Protein AF-A0A4R2PM56-F1 (afdb_monomer_lite)

pLDDT: mean 74.6, std 21.57, range [35.97, 97.62]

Foldseek 3Di:
DDDDDDDDDDDDDDDPDDPVPPPPPPPPPQQWDDDDPDIDRCDVLCVCLVDLSSLLVVLVVLLVVQLVVLVPDPDPVSSVVSSVVSLVVVCVVDPSSVVNVVVVVVVVVVVD

Sequence (112 aa):
MRHLVPAVAAPVPALLLVIAALAAPEAAAQHVWRIGDHAYHVTGQDLDQSSDTGRAAMLARVERAASRLCAHEPLAIDRRACATASVAAAARGSATLRRALSERDATALAQR

Structure (mmCIF, N/CA/C/O backbone):
data_AF-A0A4R2PM56-F1
#
_entry.id   AF-A0A4R2PM56-F1
#
loop_
_atom_site.group_PDB
_atom_site.id
_atom_site.type_symbol
_atom_site.label_atom_id
_atom_site.label_alt_id
_atom_site.label_comp_id
_atom_site.label_asym_id
_atom_site.label_entity_id
_atom_site.label_seq_id
_atom_site.pdbx_PDB_ins_code
_atom_site.Cartn_x
_atom_site.Cartn_y
_atom_site.Cartn_z
_atom_site.occupancy
_atom_site.B_iso_or_equiv
_atom_site.auth_seq_id
_atom_site.auth_comp_id
_atom_site.auth_asym_id
_atom_site.auth_atom_id
_atom_site.pdbx_PDB_model_num
ATOM 1 N N . MET A 1 1 ? 40.471 73.377 0.794 1.00 35.97 1 MET A N 1
ATOM 2 C CA . MET A 1 1 ? 41.934 73.194 0.966 1.00 35.97 1 MET A CA 1
ATOM 3 C C . MET A 1 1 ? 42.236 71.696 0.996 1.00 35.97 1 MET A C 1
ATOM 5 O O . MET A 1 1 ? 41.355 70.971 1.421 1.00 35.97 1 MET A O 1
ATOM 9 N N . ARG A 1 2 ? 43.423 71.279 0.515 1.00 43.31 2 ARG A N 1
ATOM 10 C CA . ARG A 1 2 ? 44.272 70.131 0.949 1.00 43.31 2 ARG A CA 1
ATOM 11 C C . ARG A 1 2 ? 43.618 69.010 1.809 1.00 43.31 2 ARG A C 1
ATOM 13 O O . ARG A 1 2 ? 43.054 69.337 2.839 1.00 43.31 2 ARG A O 1
ATOM 20 N N . HIS A 1 3 ? 43.780 67.698 1.569 1.00 38.00 3 HIS A N 1
ATOM 21 C CA . HIS A 1 3 ? 44.641 66.941 0.635 1.00 38.00 3 HIS A CA 1
ATOM 22 C C . HIS A 1 3 ? 44.270 65.424 0.604 1.00 38.00 3 HIS A C 1
ATOM 24 O O . HIS A 1 3 ? 43.828 64.894 1.612 1.00 38.00 3 HIS A O 1
ATOM 30 N N . LEU A 1 4 ? 44.596 64.753 -0.515 1.00 38.62 4 LEU A N 1
ATOM 31 C CA . LEU A 1 4 ? 45.121 63.367 -0.661 1.00 38.62 4 LEU A CA 1
ATOM 32 C C . LEU A 1 4 ? 44.304 62.108 -0.239 1.00 38.62 4 LEU A C 1
ATOM 34 O O . LEU A 1 4 ? 44.215 61.732 0.922 1.00 38.62 4 LEU A O 1
ATOM 38 N N . VAL A 1 5 ? 43.883 61.380 -1.284 1.00 48.31 5 VAL A N 1
ATOM 39 C CA . VAL A 1 5 ? 43.629 59.918 -1.429 1.00 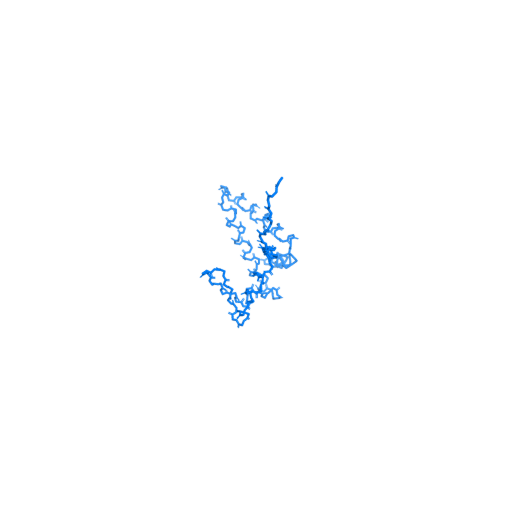48.31 5 VAL A CA 1
ATOM 40 C C . VAL A 1 5 ? 44.992 59.171 -1.371 1.00 48.31 5 VAL A C 1
ATOM 42 O O . VAL A 1 5 ? 45.951 59.783 -1.856 1.00 48.31 5 VAL A O 1
ATOM 45 N N . PRO A 1 6 ? 45.173 57.941 -0.799 1.00 50.41 6 PRO A N 1
ATOM 46 C CA . PRO A 1 6 ? 44.606 56.640 -1.255 1.00 50.41 6 PRO A CA 1
ATOM 47 C C . PRO A 1 6 ? 44.272 55.643 -0.084 1.00 50.41 6 PRO A C 1
ATOM 49 O O . PRO A 1 6 ? 44.107 56.116 1.033 1.00 50.41 6 PRO A O 1
ATOM 52 N N . ALA A 1 7 ? 44.084 54.305 -0.191 1.00 42.09 7 ALA A N 1
ATOM 53 C CA . ALA A 1 7 ? 44.290 53.321 -1.275 1.00 42.09 7 ALA A CA 1
ATOM 54 C C . ALA A 1 7 ? 43.461 52.000 -1.148 1.00 42.09 7 ALA A C 1
ATOM 56 O O . ALA A 1 7 ? 43.338 51.468 -0.056 1.00 42.09 7 ALA A O 1
ATOM 57 N N . VAL A 1 8 ? 43.045 51.440 -2.303 1.00 45.75 8 VAL A N 1
ATOM 58 C CA . VAL A 1 8 ? 43.217 50.032 -2.785 1.00 45.75 8 VAL A CA 1
ATOM 59 C C . VAL A 1 8 ? 42.602 48.806 -2.051 1.00 45.75 8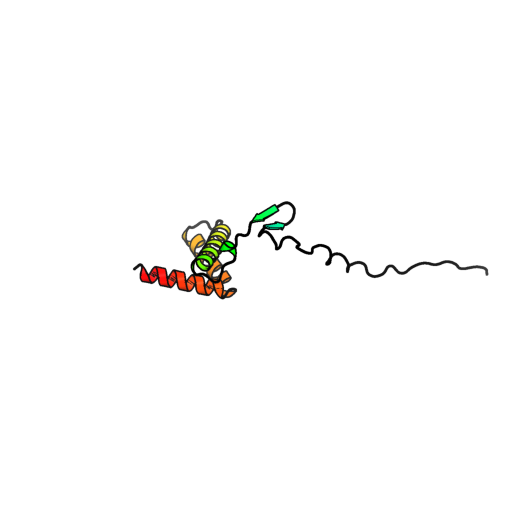 VAL A C 1
ATOM 61 O O . VAL A 1 8 ? 42.771 48.613 -0.857 1.00 45.75 8 VAL A O 1
ATOM 64 N N . ALA A 1 9 ? 42.070 47.889 -2.890 1.00 39.75 9 ALA A N 1
ATOM 65 C CA . ALA A 1 9 ? 41.690 46.474 -2.667 1.00 39.75 9 ALA A CA 1
ATOM 66 C C . ALA A 1 9 ? 40.435 46.189 -1.804 1.00 39.75 9 ALA A C 1
ATOM 68 O O . ALA A 1 9 ? 40.247 46.776 -0.751 1.00 39.75 9 ALA A O 1
ATOM 69 N N . ALA A 1 10 ? 39.545 45.252 -2.158 1.00 49.47 10 ALA A N 1
ATOM 70 C CA . ALA A 1 10 ? 39.334 44.482 -3.399 1.00 49.47 10 ALA A CA 1
ATOM 71 C C . ALA A 1 10 ? 37.877 43.942 -3.409 1.00 49.47 10 ALA A C 1
ATOM 73 O O . ALA A 1 10 ? 37.273 43.839 -2.339 1.00 49.47 10 ALA A O 1
ATOM 74 N N . PRO A 1 11 ? 37.279 43.589 -4.567 1.00 46.00 11 PRO A N 1
ATOM 75 C CA . PRO A 1 11 ? 35.947 42.982 -4.593 1.00 46.00 11 PRO A CA 1
ATOM 76 C C . PRO A 1 11 ? 35.987 41.565 -4.004 1.00 46.00 11 PRO A C 1
ATOM 78 O O . PRO A 1 11 ? 36.857 40.781 -4.374 1.00 46.00 11 PRO A O 1
ATOM 81 N N . VAL A 1 12 ? 35.027 41.213 -3.141 1.00 47.38 12 VAL A N 1
ATOM 82 C CA . VAL A 1 12 ? 34.826 39.829 -2.672 1.00 47.38 12 VAL A CA 1
ATOM 83 C C . VAL A 1 12 ? 33.914 39.106 -3.673 1.00 47.38 12 VAL A C 1
ATOM 85 O O . VAL A 1 12 ? 32.722 39.417 -3.715 1.00 47.38 12 VAL A O 1
ATOM 88 N N . PRO A 1 13 ? 34.419 38.171 -4.502 1.00 44.00 13 PRO A N 1
ATOM 89 C CA . PRO A 1 13 ? 33.618 37.511 -5.524 1.00 44.00 13 PRO A CA 1
ATOM 90 C C . PRO A 1 13 ? 33.084 36.158 -5.031 1.00 44.00 13 PRO A C 1
ATOM 92 O O . PRO A 1 13 ? 33.716 35.482 -4.225 1.00 44.00 13 PRO A O 1
ATOM 95 N N . ALA A 1 14 ? 31.966 35.720 -5.614 1.00 49.38 14 ALA A N 1
ATOM 96 C CA . ALA A 1 14 ? 31.617 34.303 -5.776 1.00 49.38 14 ALA A CA 1
ATOM 97 C C . ALA A 1 14 ? 31.671 33.395 -4.521 1.00 49.38 14 ALA A C 1
ATOM 99 O O . ALA A 1 14 ? 32.045 32.222 -4.602 1.00 49.38 14 ALA A O 1
ATOM 100 N N . LEU A 1 15 ? 31.211 33.889 -3.369 1.00 50.22 15 LEU A N 1
ATOM 101 C CA . LEU A 1 15 ? 30.787 33.009 -2.278 1.00 50.22 15 LEU A CA 1
ATOM 102 C C . LEU A 1 15 ? 29.570 32.177 -2.761 1.00 50.22 15 LEU A C 1
ATOM 104 O O . LEU A 1 15 ? 28.633 32.780 -3.274 1.00 50.22 15 LEU A O 1
ATOM 108 N N . LEU A 1 16 ? 29.579 30.844 -2.550 1.00 50.81 16 LEU A N 1
ATOM 109 C CA . LEU A 1 16 ? 28.479 29.848 -2.741 1.00 50.81 16 LEU A CA 1
ATOM 110 C C . LEU A 1 16 ? 28.504 28.850 -3.933 1.00 50.81 16 LEU A C 1
ATOM 112 O O . LEU A 1 16 ? 27.492 28.190 -4.149 1.00 50.81 16 LEU A O 1
ATOM 116 N N . LEU A 1 17 ? 29.614 28.618 -4.656 1.00 49.62 17 LEU A N 1
ATOM 117 C CA . LEU A 1 17 ? 29.614 27.647 -5.788 1.00 49.62 17 LEU A CA 1
ATOM 118 C C . LEU A 1 17 ? 30.580 26.441 -5.722 1.00 49.62 17 LEU A C 1
ATOM 120 O O . LEU A 1 17 ? 30.630 25.665 -6.670 1.00 49.62 17 LEU A O 1
ATOM 124 N N . VAL A 1 18 ? 31.307 26.222 -4.617 1.00 50.53 18 VAL A N 1
ATOM 125 C CA . VAL A 1 18 ? 32.369 25.180 -4.550 1.00 50.53 18 VAL A CA 1
ATOM 126 C C . VAL A 1 18 ? 31.995 23.931 -3.723 1.00 50.53 18 VAL A C 1
ATOM 128 O O . VAL A 1 18 ? 32.584 22.871 -3.908 1.00 50.53 18 VAL A O 1
ATOM 131 N N . ILE A 1 19 ? 30.980 23.989 -2.851 1.00 51.66 19 ILE A N 1
ATOM 132 C CA . ILE A 1 19 ? 30.676 22.881 -1.910 1.00 51.66 19 ILE A CA 1
ATOM 133 C C . ILE A 1 19 ? 29.959 21.689 -2.592 1.00 51.66 19 ILE A C 1
ATOM 135 O O . ILE A 1 19 ? 29.919 20.590 -2.048 1.00 51.66 19 ILE A O 1
ATOM 139 N N . ALA A 1 20 ? 29.459 21.848 -3.822 1.00 50.38 20 ALA A N 1
ATOM 140 C CA . ALA A 1 20 ? 28.758 20.782 -4.550 1.00 50.38 20 ALA A CA 1
ATOM 141 C C . ALA A 1 20 ? 29.672 19.666 -5.115 1.00 50.38 20 ALA A C 1
ATOM 143 O O . ALA A 1 20 ? 29.160 18.651 -5.578 1.00 50.38 20 ALA A O 1
ATOM 144 N N . ALA A 1 21 ? 31.001 19.839 -5.105 1.00 50.22 21 ALA A N 1
ATOM 145 C CA . ALA A 1 21 ? 31.932 18.984 -5.856 1.00 50.22 21 ALA A CA 1
ATOM 146 C C . ALA A 1 21 ? 32.717 17.944 -5.025 1.00 50.22 21 ALA A C 1
ATOM 148 O O . ALA A 1 21 ? 33.413 17.117 -5.607 1.00 50.22 21 ALA A O 1
ATOM 149 N N . LEU A 1 22 ? 32.627 17.963 -3.688 1.00 48.41 22 LEU A N 1
ATOM 150 C CA . LEU A 1 22 ? 33.443 17.109 -2.796 1.00 48.41 22 LEU A CA 1
ATOM 151 C C . LEU A 1 22 ? 32.686 15.937 -2.147 1.00 48.41 22 LEU A C 1
ATOM 153 O O . LEU A 1 22 ? 33.246 15.225 -1.320 1.00 48.41 22 LEU A O 1
ATOM 157 N N . ALA A 1 23 ? 31.435 15.704 -2.545 1.00 46.34 23 ALA A N 1
ATOM 158 C CA . ALA A 1 23 ? 30.648 14.535 -2.151 1.00 46.34 23 ALA A CA 1
ATOM 159 C C . ALA A 1 23 ? 30.363 13.625 -3.359 1.00 46.34 23 ALA A C 1
ATOM 161 O O . ALA A 1 23 ? 29.225 13.219 -3.592 1.00 46.34 23 ALA A O 1
ATOM 162 N N . ALA A 1 24 ? 31.400 13.313 -4.145 1.00 45.00 24 ALA A N 1
ATOM 163 C CA . ALA A 1 24 ? 31.329 12.217 -5.105 1.00 45.00 24 ALA A CA 1
ATOM 164 C C . ALA A 1 24 ? 31.161 10.898 -4.321 1.00 45.00 24 ALA A C 1
ATOM 166 O O . ALA A 1 24 ? 32.011 10.584 -3.485 1.00 45.00 24 ALA A O 1
ATOM 167 N N . PRO A 1 25 ? 30.081 10.121 -4.526 1.00 46.50 25 PRO A N 1
ATOM 168 C CA . PRO A 1 25 ? 29.862 8.900 -3.767 1.00 46.50 25 PRO A CA 1
ATOM 169 C C . PRO A 1 25 ? 30.716 7.758 -4.335 1.00 46.50 25 PRO A C 1
ATOM 171 O O . PRO A 1 25 ? 30.214 6.868 -5.022 1.00 46.50 25 PRO A O 1
ATOM 174 N N . GLU A 1 26 ? 31.997 7.713 -3.962 1.00 46.81 26 GLU A N 1
ATOM 175 C CA . GLU A 1 26 ? 32.914 6.577 -4.197 1.00 46.81 26 GLU A CA 1
ATOM 176 C C . GLU A 1 26 ? 32.545 5.319 -3.363 1.00 46.81 26 GLU A C 1
ATOM 178 O O . GLU A 1 26 ? 33.378 4.478 -3.040 1.00 46.81 26 GLU A O 1
ATOM 183 N N . ALA A 1 27 ? 31.260 5.165 -3.023 1.00 45.44 27 ALA A N 1
ATOM 184 C CA . ALA A 1 27 ? 30.675 4.055 -2.271 1.00 45.44 27 ALA A CA 1
ATOM 185 C C . ALA A 1 27 ? 29.711 3.191 -3.115 1.00 45.44 27 ALA A C 1
ATOM 187 O O . ALA A 1 27 ? 29.090 2.260 -2.598 1.00 45.44 27 ALA A O 1
ATOM 188 N N . ALA A 1 28 ? 29.616 3.435 -4.429 1.00 47.59 28 ALA A N 1
ATOM 189 C CA . ALA A 1 28 ? 28.824 2.611 -5.352 1.00 47.59 28 ALA A CA 1
ATOM 190 C C . ALA A 1 28 ? 29.319 1.149 -5.475 1.00 47.59 28 ALA A C 1
ATOM 192 O O . ALA A 1 28 ? 28.618 0.310 -6.033 1.00 47.59 28 ALA A O 1
ATOM 193 N N . ALA A 1 29 ? 30.503 0.825 -4.940 1.00 46.84 29 ALA A N 1
ATOM 194 C CA . ALA A 1 29 ? 31.113 -0.500 -5.039 1.00 46.84 29 ALA A CA 1
ATOM 195 C C . ALA A 1 29 ? 30.569 -1.550 -4.046 1.00 46.84 29 ALA A C 1
ATOM 197 O O . ALA A 1 29 ? 30.791 -2.739 -4.264 1.00 46.84 29 ALA A O 1
ATOM 198 N N . GLN A 1 30 ? 29.915 -1.154 -2.941 1.00 51.00 30 GLN A N 1
ATOM 199 C CA . GLN A 1 30 ? 29.598 -2.087 -1.841 1.00 51.00 30 GLN A CA 1
ATOM 200 C C . GLN A 1 30 ? 28.247 -1.855 -1.144 1.00 51.00 30 GLN A C 1
ATOM 202 O O . GLN A 1 30 ? 28.139 -2.086 0.054 1.00 51.00 30 GLN A O 1
ATOM 207 N N . HIS A 1 31 ? 27.190 -1.444 -1.855 1.00 58.38 31 HIS A N 1
ATOM 208 C CA . HIS A 1 31 ? 25.806 -1.473 -1.330 1.00 58.38 31 HIS A CA 1
ATOM 209 C C . HIS A 1 31 ? 25.541 -0.709 -0.006 1.00 58.38 31 HIS A C 1
ATOM 211 O O . HIS A 1 31 ? 24.470 -0.853 0.583 1.00 58.38 31 HIS A O 1
ATOM 217 N N . VAL A 1 32 ? 26.477 0.115 0.475 1.00 56.31 32 VAL A N 1
ATOM 218 C CA . VAL A 1 32 ? 26.393 0.806 1.768 1.00 56.31 32 VAL A CA 1
ATOM 219 C C . VAL A 1 32 ? 26.232 2.298 1.542 1.00 56.31 32 VAL A C 1
ATOM 221 O O . VAL A 1 32 ? 27.125 2.975 1.040 1.00 56.31 32 VAL A O 1
ATOM 224 N N . TRP A 1 33 ? 25.085 2.814 1.964 1.00 56.12 33 TRP A N 1
ATOM 225 C CA . TRP A 1 33 ? 24.774 4.235 1.945 1.00 56.12 33 TRP A CA 1
ATOM 226 C C . TRP A 1 33 ? 25.081 4.805 3.327 1.00 56.12 33 TRP A C 1
ATOM 228 O O . TRP A 1 33 ? 24.512 4.357 4.322 1.00 56.12 33 TRP A O 1
ATOM 238 N N . ARG A 1 34 ? 25.988 5.781 3.414 1.00 50.25 34 ARG A N 1
ATOM 239 C CA . ARG A 1 34 ? 26.279 6.487 4.670 1.00 50.25 34 ARG A CA 1
ATOM 240 C C . ARG A 1 34 ? 25.568 7.833 4.698 1.00 50.25 34 ARG A C 1
ATOM 242 O O . ARG A 1 34 ? 25.682 8.605 3.752 1.00 50.25 34 ARG A O 1
ATOM 249 N N . ILE A 1 35 ? 24.861 8.112 5.789 1.00 67.38 35 ILE A N 1
ATOM 250 C CA . ILE A 1 35 ? 24.216 9.402 6.056 1.00 67.38 35 ILE A CA 1
ATOM 251 C C . ILE A 1 35 ? 24.697 9.848 7.439 1.00 67.38 35 ILE A C 1
ATOM 253 O O . ILE A 1 35 ? 24.262 9.317 8.461 1.00 67.38 35 ILE A O 1
ATOM 257 N N . GLY A 1 36 ? 25.656 10.778 7.458 1.00 71.88 36 GLY A N 1
ATOM 258 C CA . GLY A 1 36 ? 26.415 11.109 8.666 1.00 71.88 36 GLY A CA 1
ATOM 259 C C . GLY A 1 36 ? 27.162 9.887 9.216 1.00 71.88 36 GLY A C 1
ATOM 260 O O . GLY A 1 36 ? 27.805 9.141 8.470 1.00 71.88 36 GLY A O 1
ATOM 261 N N . ASP A 1 37 ? 27.029 9.655 10.521 1.00 69.19 37 ASP A N 1
ATOM 262 C CA . ASP A 1 37 ? 27.637 8.513 11.214 1.00 69.19 37 ASP A CA 1
ATOM 263 C C . ASP A 1 37 ? 26.867 7.192 11.034 1.00 69.19 37 ASP A C 1
ATOM 265 O O . ASP A 1 37 ? 27.350 6.132 11.431 1.00 69.19 37 ASP A O 1
ATOM 269 N N . HIS A 1 38 ? 25.692 7.215 10.396 1.00 45.25 38 HIS A N 1
ATOM 270 C CA . HIS A 1 38 ? 24.884 6.018 10.165 1.00 45.25 38 HIS A CA 1
ATOM 271 C C . HIS A 1 38 ? 25.221 5.355 8.825 1.00 45.25 38 HIS A C 1
ATOM 273 O O . HIS A 1 38 ? 25.180 5.992 7.771 1.00 45.25 38 HIS A O 1
ATOM 279 N N . ALA A 1 39 ? 25.508 4.051 8.860 1.00 55.34 39 ALA A N 1
ATOM 280 C CA . ALA A 1 39 ? 25.699 3.212 7.680 1.00 55.34 39 ALA A CA 1
ATOM 281 C C . ALA A 1 39 ? 24.469 2.322 7.442 1.00 55.34 39 ALA A C 1
ATOM 283 O O . ALA A 1 39 ? 24.047 1.576 8.325 1.00 55.34 39 ALA A O 1
ATOM 284 N N . TYR A 1 40 ? 23.917 2.382 6.232 1.00 54.34 40 TYR A N 1
ATOM 285 C CA . TYR A 1 40 ? 22.765 1.602 5.790 1.00 54.34 40 TYR A CA 1
ATOM 286 C C . TYR A 1 40 ? 23.205 0.596 4.726 1.00 54.34 40 TYR A C 1
ATOM 288 O O . TYR A 1 40 ? 23.589 0.985 3.623 1.00 54.34 40 TYR A O 1
ATOM 296 N N . HIS A 1 41 ? 23.126 -0.698 5.035 1.00 56.78 41 HIS A N 1
ATOM 297 C CA . HIS A 1 41 ? 23.327 -1.761 4.049 1.00 56.78 41 HIS A CA 1
ATOM 298 C C . HIS A 1 41 ? 22.050 -1.938 3.218 1.00 56.78 41 HIS A C 1
ATOM 300 O O . HIS A 1 41 ? 21.033 -2.406 3.727 1.00 56.78 41 HIS A O 1
ATOM 306 N N . VAL A 1 42 ? 22.107 -1.573 1.938 1.00 58.19 42 VAL A N 1
ATOM 307 C CA . VAL A 1 42 ? 21.010 -1.702 0.973 1.00 58.19 42 VAL A CA 1
ATOM 308 C C . VAL A 1 42 ? 21.291 -2.908 0.079 1.00 58.19 42 VAL A C 1
ATOM 310 O O . VAL A 1 42 ? 21.970 -2.800 -0.944 1.00 58.19 42 VAL A O 1
ATOM 313 N N . THR A 1 43 ? 20.800 -4.083 0.480 1.00 56.56 43 THR A N 1
ATOM 314 C CA . THR A 1 43 ? 21.008 -5.316 -0.299 1.00 56.56 43 THR A CA 1
ATOM 315 C C . THR A 1 43 ? 20.366 -5.211 -1.688 1.00 56.56 43 THR A C 1
ATOM 317 O O . THR A 1 43 ? 19.392 -4.486 -1.871 1.00 56.56 43 THR A O 1
ATOM 320 N N . GLY A 1 44 ? 20.852 -5.960 -2.684 1.00 51.03 44 GLY A N 1
ATOM 321 C CA . GLY A 1 44 ? 20.222 -5.977 -4.016 1.00 51.03 44 GLY A CA 1
ATOM 322 C C . GLY A 1 44 ? 18.739 -6.386 -3.991 1.00 51.03 44 GLY A C 1
ATOM 323 O O . GLY A 1 44 ? 17.947 -5.876 -4.779 1.00 51.03 44 GLY A O 1
ATOM 324 N N . GLN A 1 45 ? 18.334 -7.221 -3.025 1.00 50.81 45 GLN A N 1
ATOM 325 C CA . GLN A 1 45 ? 16.934 -7.611 -2.806 1.00 50.81 45 GLN A CA 1
ATOM 326 C C . GLN A 1 45 ? 16.049 -6.454 -2.306 1.00 50.81 45 GLN A C 1
ATOM 328 O O . GLN A 1 45 ? 14.832 -6.501 -2.469 1.00 50.81 45 GLN A O 1
ATOM 333 N N . ASP A 1 46 ? 16.636 -5.397 -1.736 1.00 53.19 46 ASP A N 1
ATOM 334 C CA . ASP A 1 46 ? 15.924 -4.174 -1.347 1.00 53.19 46 ASP A CA 1
ATOM 335 C C . ASP A 1 46 ? 15.602 -3.277 -2.555 1.00 53.19 46 ASP A C 1
ATOM 337 O O . ASP A 1 46 ? 14.758 -2.385 -2.447 1.00 53.19 46 ASP A O 1
ATOM 341 N N . LEU A 1 47 ? 16.289 -3.493 -3.684 1.00 58.53 47 LEU A N 1
ATOM 342 C CA . LEU A 1 47 ? 16.247 -2.646 -4.879 1.00 58.53 47 LEU A CA 1
ATOM 343 C C . LEU A 1 47 ? 15.644 -3.335 -6.109 1.00 58.53 47 LEU A C 1
ATOM 345 O O . LEU A 1 47 ? 15.212 -2.633 -7.024 1.00 58.53 47 LEU A O 1
ATOM 349 N N . ASP A 1 48 ? 15.574 -4.669 -6.138 1.00 68.88 48 ASP A N 1
ATOM 350 C CA . ASP A 1 48 ? 14.963 -5.428 -7.233 1.00 68.88 48 ASP A CA 1
ATOM 351 C C . ASP A 1 48 ? 13.431 -5.274 -7.274 1.00 68.88 48 ASP A C 1
ATOM 353 O O . ASP A 1 48 ? 12.657 -6.155 -6.921 1.00 68.88 48 ASP A O 1
ATOM 357 N N . GLN A 1 49 ? 12.972 -4.135 -7.774 1.00 74.19 49 GLN A N 1
ATOM 358 C CA . GLN A 1 49 ? 11.564 -3.885 -8.079 1.00 74.19 49 GLN A CA 1
ATOM 359 C C . GLN A 1 49 ? 11.088 -4.620 -9.352 1.00 74.19 49 GLN A C 1
ATOM 361 O O . GLN A 1 49 ? 9.917 -4.500 -9.727 1.00 74.19 49 GLN A O 1
ATOM 366 N N . SER A 1 50 ? 11.974 -5.355 -10.038 1.00 77.88 50 SER A N 1
ATOM 367 C CA . SER A 1 50 ? 11.665 -6.057 -11.288 1.00 77.88 50 SER A CA 1
ATOM 368 C C . SER A 1 50 ? 11.084 -7.454 -11.049 1.00 77.88 50 SER A C 1
ATOM 370 O O . SER A 1 50 ? 10.191 -7.865 -11.793 1.00 77.88 50 SER A O 1
ATOM 372 N N . SER A 1 51 ? 11.481 -8.135 -9.968 1.00 86.00 51 SER A N 1
ATOM 373 C CA . SER A 1 51 ? 10.860 -9.391 -9.536 1.00 86.00 51 SER A CA 1
ATOM 374 C C . SER A 1 51 ? 9.592 -9.188 -8.704 1.00 86.00 51 SER A C 1
ATOM 376 O O . SER A 1 51 ? 9.398 -8.179 -8.019 1.00 86.00 51 SER A O 1
ATOM 378 N N . ASP A 1 52 ? 8.720 -10.193 -8.742 1.00 85.25 52 ASP A N 1
ATOM 379 C CA . ASP A 1 52 ? 7.483 -10.251 -7.956 1.00 85.25 52 ASP A CA 1
ATOM 380 C C . ASP A 1 52 ? 7.796 -10.210 -6.449 1.00 85.25 52 ASP A C 1
ATOM 382 O O . ASP A 1 52 ? 7.175 -9.464 -5.691 1.00 85.25 52 ASP A O 1
ATOM 386 N N . THR A 1 53 ? 8.835 -10.940 -6.026 1.00 85.00 53 THR A N 1
ATOM 387 C CA . THR A 1 53 ? 9.317 -10.990 -4.638 1.00 85.00 53 THR A CA 1
ATOM 388 C C . THR A 1 53 ? 9.759 -9.619 -4.130 1.00 85.00 53 THR A C 1
ATOM 390 O O . THR A 1 53 ? 9.379 -9.222 -3.027 1.00 85.00 53 THR A O 1
ATOM 393 N N . GLY A 1 54 ? 10.534 -8.864 -4.915 1.00 85.06 54 GLY A N 1
ATOM 394 C CA . GLY A 1 54 ? 10.991 -7.540 -4.499 1.00 85.06 54 GLY A CA 1
ATOM 395 C C . GLY A 1 54 ? 9.884 -6.481 -4.534 1.00 85.06 54 GLY A C 1
ATOM 396 O O . GLY A 1 54 ? 9.825 -5.631 -3.641 1.00 85.06 54 GLY A O 1
ATOM 397 N N . ARG A 1 55 ? 8.911 -6.584 -5.455 1.00 89.62 55 ARG A N 1
ATOM 398 C CA . ARG A 1 55 ? 7.674 -5.777 -5.402 1.00 89.62 55 ARG A CA 1
ATOM 399 C C . ARG A 1 55 ? 6.842 -6.064 -4.152 1.00 89.62 55 ARG A C 1
ATOM 401 O O . ARG A 1 55 ? 6.413 -5.121 -3.484 1.00 89.62 55 ARG A O 1
ATOM 408 N N . ALA A 1 56 ? 6.667 -7.334 -3.788 1.00 90.00 56 ALA A N 1
ATOM 409 C CA . ALA A 1 56 ? 5.990 -7.723 -2.552 1.00 90.00 56 ALA A CA 1
ATOM 410 C C . ALA A 1 56 ? 6.740 -7.210 -1.306 1.00 90.00 56 ALA A C 1
ATOM 412 O O . ALA A 1 56 ? 6.128 -6.643 -0.398 1.00 90.00 56 ALA A O 1
ATOM 413 N N . ALA A 1 57 ? 8.074 -7.314 -1.283 1.00 87.81 57 ALA A N 1
ATOM 414 C CA . ALA A 1 57 ? 8.905 -6.782 -0.204 1.00 87.81 57 ALA A CA 1
ATOM 415 C C . ALA A 1 57 ? 8.823 -5.247 -0.092 1.00 87.81 57 ALA A C 1
ATOM 417 O O . ALA A 1 57 ? 8.779 -4.714 1.022 1.00 87.81 57 ALA A O 1
ATOM 418 N N . MET A 1 58 ? 8.763 -4.530 -1.220 1.00 88.62 58 MET A N 1
ATOM 419 C CA . MET A 1 58 ? 8.555 -3.080 -1.269 1.00 88.62 58 MET A CA 1
ATOM 420 C C . MET A 1 58 ? 7.184 -2.697 -0.697 1.00 88.62 58 MET A C 1
ATOM 422 O O . MET A 1 58 ? 7.108 -1.830 0.177 1.00 88.62 58 MET A O 1
ATOM 426 N N . LEU A 1 59 ? 6.111 -3.377 -1.118 1.00 93.25 59 LEU A N 1
ATOM 427 C CA . LEU A 1 59 ? 4.764 -3.158 -0.586 1.00 93.25 59 LEU A CA 1
ATOM 428 C C . LEU A 1 59 ? 4.719 -3.393 0.934 1.00 93.25 59 LEU A C 1
ATOM 430 O O . LEU A 1 59 ? 4.281 -2.513 1.675 1.00 93.25 59 LEU A O 1
ATOM 434 N N . ALA A 1 60 ? 5.296 -4.494 1.419 1.00 92.38 60 ALA A N 1
ATOM 435 C CA . ALA A 1 60 ? 5.380 -4.803 2.848 1.00 92.38 60 ALA A CA 1
ATOM 436 C C . ALA A 1 60 ? 6.233 -3.796 3.658 1.00 92.38 60 ALA A C 1
ATOM 438 O O . ALA A 1 60 ? 6.097 -3.695 4.882 1.00 92.38 60 ALA A O 1
ATOM 439 N N . ARG A 1 61 ? 7.145 -3.037 3.028 1.00 90.31 61 ARG A N 1
ATOM 440 C CA . ARG A 1 61 ? 7.835 -1.899 3.675 1.00 90.31 61 ARG A CA 1
ATOM 441 C C . ARG A 1 61 ? 6.905 -0.691 3.802 1.00 90.31 61 ARG A C 1
ATOM 443 O O . ARG A 1 61 ? 6.867 -0.087 4.873 1.00 90.31 61 ARG A O 1
ATOM 450 N N . VAL A 1 62 ? 6.133 -0.379 2.758 1.00 93.44 62 VAL A N 1
ATOM 451 C CA . VAL A 1 62 ? 5.152 0.723 2.759 1.00 93.44 62 VAL A CA 1
ATOM 452 C C . VAL A 1 62 ? 4.022 0.458 3.756 1.00 93.44 62 VAL A C 1
ATOM 454 O O . VAL A 1 62 ? 3.704 1.336 4.551 1.00 93.44 62 VAL A O 1
ATOM 457 N N . GLU A 1 63 ? 3.483 -0.761 3.807 1.00 94.94 63 GLU A N 1
ATOM 458 C CA . GLU A 1 63 ? 2.461 -1.164 4.785 1.00 94.94 63 GLU A CA 1
ATOM 459 C C . GLU A 1 63 ? 2.962 -1.028 6.234 1.00 94.94 63 G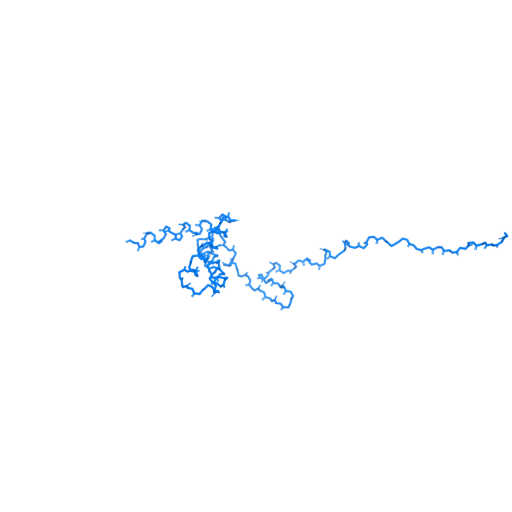LU A C 1
ATOM 461 O O . GLU A 1 63 ? 2.261 -0.477 7.083 1.00 94.94 63 GLU A O 1
ATOM 466 N N . ARG A 1 64 ? 4.209 -1.440 6.517 1.00 94.94 64 ARG A N 1
ATOM 467 C CA . ARG A 1 64 ? 4.848 -1.252 7.837 1.00 94.94 64 ARG A CA 1
ATOM 468 C C . ARG A 1 64 ? 5.155 0.209 8.169 1.00 94.94 64 ARG A C 1
ATOM 470 O O . ARG A 1 64 ? 5.232 0.558 9.344 1.00 94.94 64 ARG A O 1
ATOM 477 N N . ALA A 1 65 ? 5.368 1.067 7.173 1.00 93.19 65 ALA A N 1
ATOM 478 C CA . ALA A 1 65 ? 5.502 2.505 7.395 1.00 93.19 65 ALA A CA 1
ATOM 479 C C . ALA A 1 65 ? 4.137 3.143 7.700 1.00 93.19 65 ALA A C 1
ATOM 481 O O . ALA A 1 65 ? 4.024 3.892 8.668 1.00 93.19 65 ALA A O 1
ATOM 482 N N . ALA A 1 66 ? 3.099 2.778 6.943 1.00 93.25 66 ALA A N 1
ATOM 483 C CA . ALA A 1 66 ? 1.728 3.237 7.142 1.00 93.25 66 ALA A CA 1
ATOM 484 C C . ALA A 1 66 ? 1.158 2.818 8.508 1.00 93.25 66 ALA A C 1
ATOM 486 O O . ALA A 1 66 ? 0.553 3.638 9.192 1.00 93.25 66 ALA A O 1
ATOM 487 N N . SER A 1 67 ? 1.397 1.581 8.960 1.00 94.06 67 SER A N 1
ATOM 488 C CA . SER A 1 67 ? 0.928 1.133 10.280 1.00 94.06 67 SER A CA 1
ATOM 489 C C . SER A 1 67 ? 1.600 1.875 11.440 1.00 94.06 67 SER A C 1
ATOM 491 O O . SER A 1 67 ? 0.935 2.167 12.430 1.00 94.06 67 SER A O 1
ATOM 493 N N . ARG A 1 68 ? 2.886 2.240 11.309 1.00 95.25 68 ARG A N 1
ATOM 494 C CA . ARG A 1 68 ? 3.585 3.102 12.280 1.00 95.25 68 ARG A CA 1
ATOM 495 C C . ARG A 1 68 ? 3.076 4.540 12.250 1.00 95.25 68 ARG A C 1
ATOM 497 O O . ARG A 1 68 ? 2.864 5.111 13.312 1.00 95.25 68 ARG A O 1
ATOM 504 N N . LEU A 1 69 ? 2.856 5.108 11.061 1.00 94.12 69 LEU A N 1
ATOM 505 C CA . LEU A 1 69 ? 2.297 6.456 10.903 1.00 94.12 69 LEU A CA 1
ATOM 506 C C . LEU A 1 69 ? 0.936 6.563 11.606 1.00 94.12 69 LEU A C 1
ATOM 508 O O . LEU A 1 69 ? 0.716 7.472 12.398 1.00 94.12 69 LEU A O 1
ATOM 512 N N . CYS A 1 70 ? 0.063 5.585 11.371 1.00 96.50 70 CYS A N 1
ATOM 513 C CA . CYS A 1 70 ? -1.293 5.524 11.912 1.00 96.50 70 CYS A CA 1
ATOM 514 C C . CYS A 1 70 ? -1.384 4.948 13.336 1.00 96.50 70 CYS A C 1
ATOM 516 O O . CYS A 1 70 ? -2.487 4.736 13.827 1.00 96.50 70 CYS A O 1
ATOM 518 N N . ALA A 1 71 ? -0.266 4.673 14.020 1.00 96.62 71 ALA A N 1
ATOM 519 C CA . ALA A 1 71 ? -0.279 4.031 15.340 1.00 96.62 71 ALA A CA 1
ATOM 520 C C . ALA A 1 71 ? -0.953 4.873 16.443 1.00 96.62 71 ALA A C 1
ATOM 522 O O . ALA A 1 71 ? -1.312 4.331 17.486 1.00 96.62 71 ALA A O 1
ATOM 523 N N . HIS A 1 72 ? -1.125 6.176 16.204 1.00 95.94 72 HIS A N 1
ATOM 524 C CA . HIS A 1 72 ? -1.748 7.129 17.120 1.00 95.94 72 HIS A CA 1
ATOM 525 C C . HIS A 1 72 ? -3.286 7.071 17.139 1.00 95.94 72 HIS A C 1
ATOM 527 O O . HIS A 1 72 ? -3.886 7.582 18.083 1.00 95.94 72 HIS A O 1
ATOM 533 N N . GLU A 1 73 ? -3.931 6.453 16.142 1.00 96.31 73 GLU A N 1
ATOM 534 C CA . GLU A 1 73 ? -5.395 6.356 16.116 1.00 96.31 73 GLU A CA 1
ATOM 535 C C . GLU A 1 73 ? -5.894 5.415 17.232 1.00 96.31 73 GLU A C 1
ATOM 537 O O . GLU A 1 73 ? -5.357 4.307 17.387 1.00 96.31 73 GLU A O 1
ATOM 542 N N . PRO A 1 74 ? -6.919 5.800 18.016 1.00 93.12 74 PRO A N 1
ATOM 543 C CA . PRO A 1 74 ? -7.320 5.064 19.214 1.00 93.12 74 PRO A CA 1
ATOM 544 C C . PRO A 1 74 ? -8.009 3.734 18.883 1.00 93.12 74 PRO A C 1
ATOM 546 O O . PRO A 1 74 ? -7.698 2.700 19.488 1.00 93.12 74 PRO A O 1
ATOM 549 N N . LEU A 1 75 ? -8.908 3.721 17.894 1.00 97.62 75 LEU A N 1
ATOM 550 C CA . LEU A 1 75 ? -9.658 2.526 17.516 1.00 97.62 75 LEU A CA 1
ATOM 551 C C . LEU A 1 75 ? -8.908 1.704 16.462 1.00 97.62 75 LEU A C 1
ATOM 553 O O . LEU A 1 75 ? -8.260 2.224 15.555 1.00 97.62 75 LEU A O 1
ATOM 557 N N . ALA A 1 76 ? -9.041 0.379 16.543 1.00 96.06 76 ALA A N 1
ATOM 558 C CA . ALA A 1 76 ? -8.427 -0.530 15.575 1.00 96.06 76 ALA A CA 1
ATOM 559 C C . ALA A 1 76 ? -8.984 -0.354 14.147 1.00 96.06 76 ALA A C 1
ATOM 561 O O . ALA A 1 76 ? -8.264 -0.597 13.176 1.00 96.06 76 ALA A O 1
ATOM 562 N N . ILE A 1 77 ? -10.245 0.078 14.018 1.00 96.94 77 ILE A N 1
ATOM 563 C CA . ILE A 1 77 ? -10.876 0.363 12.725 1.00 96.94 77 ILE A CA 1
ATOM 564 C C . ILE A 1 77 ? -10.279 1.620 12.075 1.00 96.94 77 ILE A C 1
ATOM 566 O O . ILE A 1 77 ? -9.905 1.564 10.905 1.00 96.94 77 ILE A O 1
ATOM 570 N N . ASP A 1 78 ? -10.056 2.680 12.854 1.00 96.62 78 ASP A N 1
ATOM 571 C CA . ASP A 1 78 ? -9.466 3.940 12.386 1.00 96.62 78 ASP A CA 1
ATOM 572 C C . ASP A 1 78 ? -7.992 3.751 12.010 1.00 96.62 78 ASP A C 1
ATOM 574 O O . ASP A 1 78 ? -7.589 4.114 10.904 1.00 96.62 78 ASP A O 1
ATOM 578 N N . ARG A 1 79 ? -7.211 3.030 12.839 1.00 96.94 79 ARG A N 1
ATOM 579 C CA . ARG A 1 79 ? -5.841 2.593 12.487 1.00 96.94 79 ARG A CA 1
ATOM 580 C C . ARG A 1 79 ? -5.797 1.892 11.129 1.00 96.94 79 ARG A C 1
ATOM 582 O O . ARG A 1 79 ? -4.921 2.173 10.309 1.00 96.94 79 ARG A O 1
ATOM 589 N N . ARG A 1 80 ? -6.740 0.975 10.875 1.00 97.00 80 ARG A N 1
ATOM 590 C CA . ARG A 1 80 ? -6.818 0.214 9.618 1.00 97.00 80 ARG A CA 1
ATOM 591 C C . ARG A 1 80 ? -7.236 1.094 8.439 1.00 97.00 80 ARG A C 1
ATOM 593 O O . ARG A 1 80 ? -6.670 0.941 7.355 1.00 97.00 80 ARG A O 1
ATOM 600 N N . ALA A 1 81 ? -8.189 2.001 8.636 1.00 97.19 81 ALA A N 1
ATOM 601 C CA . ALA A 1 81 ? -8.633 2.950 7.619 1.00 97.19 81 ALA A CA 1
ATOM 602 C C . ALA A 1 81 ? -7.499 3.911 7.225 1.00 97.19 81 ALA A C 1
ATOM 604 O O . ALA A 1 81 ? -7.154 3.990 6.045 1.00 97.19 81 ALA A O 1
ATOM 605 N N . CYS A 1 82 ? -6.842 4.535 8.208 1.00 97.19 82 CYS A N 1
ATOM 606 C CA . CYS A 1 82 ? -5.670 5.392 8.019 1.00 97.19 82 CYS A CA 1
ATOM 607 C C . CYS A 1 82 ? -4.539 4.657 7.281 1.00 97.19 82 CYS A C 1
ATOM 609 O O . CYS A 1 82 ? -4.001 5.175 6.297 1.00 97.19 82 CYS A O 1
ATOM 611 N N . ALA A 1 83 ? -4.201 3.427 7.691 1.00 95.94 83 ALA A N 1
ATOM 612 C CA . ALA A 1 83 ? -3.123 2.668 7.057 1.00 95.94 83 ALA A CA 1
ATOM 613 C C . ALA A 1 83 ? -3.459 2.325 5.595 1.00 95.94 83 ALA A C 1
ATOM 615 O O . ALA A 1 83 ? -2.620 2.481 4.708 1.00 95.94 83 ALA A O 1
ATOM 616 N N . THR A 1 84 ? -4.708 1.933 5.328 1.00 96.62 84 THR A N 1
ATOM 617 C CA . THR A 1 84 ? -5.198 1.617 3.977 1.00 96.62 84 THR A CA 1
ATOM 618 C C . THR A 1 84 ? -5.188 2.856 3.077 1.00 96.62 84 THR A C 1
ATOM 620 O O . THR A 1 84 ? -4.681 2.8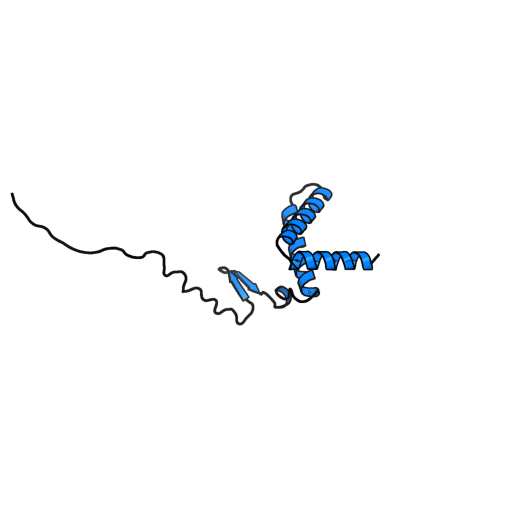01 1.955 1.00 96.62 84 THR A O 1
ATOM 623 N N . ALA A 1 85 ? -5.670 3.998 3.579 1.00 96.12 85 ALA A N 1
ATOM 624 C CA . ALA A 1 85 ? -5.641 5.277 2.871 1.00 96.12 85 ALA A CA 1
ATOM 625 C C . ALA A 1 85 ? -4.203 5.746 2.582 1.00 96.12 85 ALA A C 1
ATOM 627 O O . ALA A 1 85 ? -3.918 6.217 1.480 1.00 96.12 85 ALA A O 1
ATOM 628 N N . SER A 1 86 ? -3.282 5.556 3.532 1.00 95.25 86 SER A N 1
ATOM 629 C CA . SER A 1 86 ? -1.860 5.895 3.387 1.00 95.25 86 SER A CA 1
ATOM 630 C C . SER A 1 86 ? -1.169 5.047 2.313 1.00 95.25 86 SER A C 1
ATOM 632 O O . SER A 1 86 ? -0.468 5.587 1.456 1.00 95.25 86 SER A O 1
ATOM 634 N N . VAL A 1 87 ? -1.413 3.730 2.290 1.00 95.88 87 VAL A N 1
ATOM 635 C CA . VAL A 1 87 ? -0.900 2.829 1.239 1.00 95.88 87 VAL A CA 1
ATOM 636 C C . VAL A 1 87 ? -1.483 3.198 -0.132 1.00 95.88 87 VAL A C 1
ATOM 638 O O . VAL A 1 87 ? -0.740 3.289 -1.109 1.00 95.88 87 VAL A O 1
ATOM 641 N N . ALA A 1 88 ? -2.784 3.498 -0.215 1.00 94.00 88 ALA A N 1
ATOM 642 C CA . ALA A 1 88 ? -3.423 3.946 -1.455 1.00 94.00 88 ALA A CA 1
ATOM 643 C C . ALA A 1 88 ? -2.899 5.315 -1.941 1.00 94.00 88 ALA A C 1
ATOM 645 O O . ALA A 1 88 ? -2.757 5.542 -3.145 1.00 94.00 88 ALA A O 1
ATOM 646 N N . ALA A 1 89 ? -2.572 6.235 -1.028 1.00 92.19 89 ALA A N 1
ATOM 647 C CA . ALA A 1 89 ? -1.927 7.504 -1.357 1.00 92.19 89 ALA A CA 1
ATOM 648 C C . ALA A 1 89 ? -0.510 7.297 -1.915 1.00 92.19 89 ALA A C 1
ATOM 650 O O . ALA A 1 89 ? -0.204 7.830 -2.980 1.00 92.19 89 ALA A O 1
ATOM 651 N N . ALA A 1 90 ? 0.311 6.462 -1.268 1.00 91.06 90 ALA A N 1
ATOM 652 C CA . ALA A 1 90 ? 1.645 6.112 -1.758 1.00 91.06 90 ALA A CA 1
ATOM 653 C C . ALA A 1 90 ? 1.597 5.428 -3.139 1.00 91.06 90 ALA A C 1
ATOM 655 O O . ALA A 1 90 ? 2.386 5.752 -4.027 1.00 91.06 90 ALA A O 1
ATOM 656 N N . ALA A 1 91 ? 0.628 4.535 -3.358 1.00 93.50 91 ALA A N 1
ATOM 657 C CA . ALA A 1 91 ? 0.442 3.862 -4.638 1.00 93.50 91 ALA A CA 1
ATOM 658 C C . ALA A 1 91 ? 0.079 4.828 -5.778 1.00 93.50 91 ALA A C 1
ATOM 660 O O . ALA A 1 91 ? 0.595 4.683 -6.884 1.00 93.50 91 ALA A O 1
ATOM 661 N N . ARG A 1 92 ? -0.734 5.867 -5.537 1.00 92.69 92 ARG A N 1
ATOM 662 C CA . ARG A 1 92 ? -1.033 6.879 -6.574 1.00 92.69 92 ARG A CA 1
ATOM 663 C C . ARG A 1 92 ? 0.229 7.540 -7.148 1.00 92.69 92 ARG A C 1
ATOM 665 O O . ARG A 1 92 ? 0.238 7.858 -8.332 1.00 92.69 92 ARG A O 1
ATOM 672 N N . GLY A 1 93 ? 1.292 7.677 -6.351 1.00 88.75 93 GLY A N 1
ATOM 673 C CA . GLY A 1 93 ? 2.592 8.203 -6.783 1.00 88.75 93 GLY A CA 1
ATOM 674 C C . GLY A 1 93 ? 3.564 7.182 -7.395 1.00 88.75 93 GLY A C 1
ATOM 675 O O . GLY A 1 93 ? 4.642 7.577 -7.824 1.00 88.75 93 GLY A O 1
ATOM 676 N N . SER A 1 94 ? 3.238 5.882 -7.443 1.00 91.56 94 SER A N 1
ATOM 677 C CA . SER A 1 94 ? 4.174 4.835 -7.887 1.00 91.56 94 SER A CA 1
ATOM 678 C C . SER A 1 94 ? 3.499 3.742 -8.721 1.00 91.56 94 SER A C 1
ATOM 680 O O . SER A 1 94 ? 2.607 3.024 -8.266 1.00 91.56 94 SER A O 1
ATOM 682 N N . ALA A 1 95 ? 3.961 3.569 -9.964 1.00 90.81 95 ALA A N 1
ATOM 683 C CA . ALA A 1 95 ? 3.528 2.465 -10.822 1.00 90.81 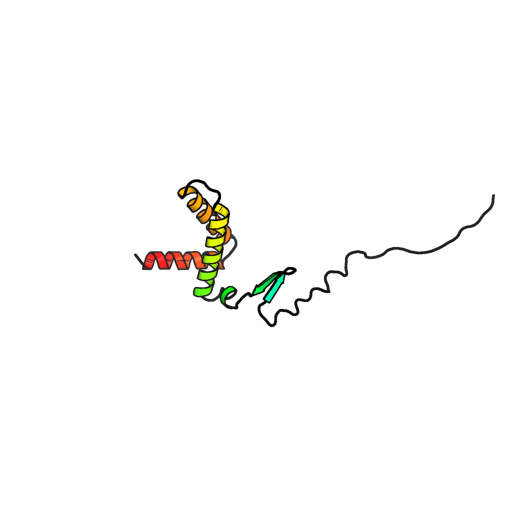95 ALA A CA 1
ATOM 684 C C . ALA A 1 95 ? 3.896 1.092 -10.226 1.00 90.81 95 ALA A C 1
ATOM 686 O O . ALA A 1 95 ? 3.060 0.189 -10.235 1.00 90.81 95 ALA A O 1
ATOM 687 N N . THR A 1 96 ? 5.092 0.962 -9.637 1.00 89.81 96 THR A N 1
ATOM 688 C CA . THR A 1 96 ? 5.550 -0.265 -8.966 1.00 89.81 96 THR A CA 1
ATOM 689 C C . THR A 1 96 ? 4.627 -0.661 -7.814 1.00 89.81 96 THR A C 1
ATOM 691 O O . THR A 1 96 ? 4.216 -1.816 -7.736 1.00 89.81 96 THR A O 1
ATOM 694 N N . LEU A 1 97 ? 4.243 0.289 -6.949 1.00 91.00 97 LEU A N 1
ATOM 695 C CA . LEU A 1 97 ? 3.357 0.000 -5.814 1.00 91.00 97 LEU A CA 1
ATOM 696 C C . LEU A 1 97 ? 1.928 -0.344 -6.253 1.00 91.00 97 LEU A C 1
ATOM 698 O O . LEU A 1 97 ? 1.324 -1.239 -5.667 1.00 91.00 97 LEU A O 1
ATOM 702 N N . ARG A 1 98 ? 1.391 0.304 -7.300 1.00 94.62 98 ARG A N 1
ATOM 703 C CA . ARG A 1 98 ? 0.089 -0.091 -7.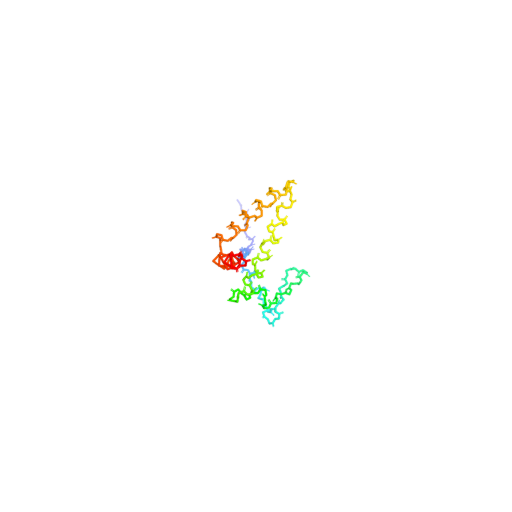878 1.00 94.62 98 ARG A CA 1
ATOM 704 C C . ARG A 1 98 ? 0.120 -1.518 -8.410 1.00 94.62 98 ARG A C 1
ATOM 706 O O . ARG A 1 98 ? -0.805 -2.277 -8.139 1.00 94.62 98 ARG A O 1
ATOM 713 N N . ARG A 1 99 ? 1.194 -1.885 -9.114 1.00 94.50 99 ARG A N 1
ATOM 714 C CA . ARG A 1 99 ? 1.394 -3.245 -9.619 1.00 94.50 99 ARG A CA 1
ATOM 715 C C . ARG A 1 99 ? 1.470 -4.260 -8.472 1.00 94.50 99 ARG A C 1
ATOM 717 O O . ARG A 1 99 ? 0.693 -5.210 -8.469 1.00 94.50 99 ARG A O 1
ATOM 724 N N . ALA A 1 100 ? 2.302 -3.998 -7.463 1.00 93.88 100 ALA A N 1
ATOM 725 C CA . ALA A 1 100 ? 2.437 -4.854 -6.282 1.00 93.88 100 ALA A CA 1
ATOM 726 C C . ALA A 1 100 ? 1.101 -5.062 -5.540 1.00 93.88 100 ALA A C 1
ATOM 728 O O . ALA A 1 100 ? 0.788 -6.177 -5.128 1.00 93.88 100 ALA A O 1
ATOM 729 N N . LEU A 1 101 ? 0.285 -4.007 -5.405 1.00 94.81 101 LEU A N 1
ATOM 730 C CA . LEU A 1 101 ? -1.062 -4.102 -4.829 1.00 94.81 101 LEU A CA 1
ATOM 731 C C . LEU A 1 101 ? -1.975 -5.009 -5.661 1.00 94.81 101 LEU A C 1
ATOM 733 O O . LEU A 1 101 ? -2.585 -5.916 -5.103 1.00 94.81 101 LEU A O 1
ATOM 737 N N . SER A 1 102 ? -2.029 -4.821 -6.985 1.00 95.12 102 SER A N 1
ATOM 738 C CA . SER A 1 102 ? -2.853 -5.673 -7.853 1.00 95.12 102 SER A CA 1
ATOM 739 C C . SER A 1 102 ? -2.419 -7.145 -7.844 1.00 95.12 102 SER A C 1
ATOM 741 O O . SER A 1 102 ? -3.268 -8.029 -7.878 1.00 95.12 102 SER A O 1
ATOM 743 N N . GLU A 1 103 ? -1.115 -7.417 -7.735 1.00 94.50 103 GLU A N 1
ATOM 744 C CA . GLU A 1 103 ? -0.558 -8.775 -7.653 1.00 94.50 103 GLU A CA 1
ATOM 745 C C . GLU A 1 103 ? -0.922 -9.452 -6.318 1.00 94.50 103 GLU A C 1
ATOM 747 O O . GLU A 1 103 ? -1.358 -10.607 -6.299 1.00 94.50 103 GLU A O 1
ATOM 752 N N . ARG A 1 104 ? -0.844 -8.713 -5.201 1.00 94.44 104 ARG A N 1
ATOM 753 C CA . ARG A 1 104 ? -1.315 -9.170 -3.883 1.00 94.44 104 ARG A CA 1
ATOM 754 C C . ARG A 1 104 ? -2.818 -9.455 -3.891 1.00 94.44 104 ARG A C 1
ATOM 756 O O . ARG A 1 104 ? -3.241 -10.502 -3.406 1.00 94.44 104 ARG A O 1
ATOM 763 N N . ASP A 1 105 ? -3.620 -8.548 -4.440 1.00 94.44 105 ASP A N 1
ATOM 764 C CA . ASP A 1 105 ? -5.081 -8.664 -4.428 1.00 94.44 105 ASP A CA 1
ATOM 765 C C . ASP A 1 105 ? -5.563 -9.810 -5.338 1.00 94.44 105 ASP A C 1
ATOM 767 O O . ASP A 1 105 ? -6.458 -10.560 -4.951 1.00 94.44 105 ASP A O 1
ATOM 771 N N . ALA A 1 106 ? -4.907 -10.036 -6.483 1.00 92.75 106 ALA A N 1
ATOM 772 C CA . ALA A 1 106 ? -5.130 -11.217 -7.320 1.00 92.75 106 ALA A CA 1
ATOM 773 C C . ALA A 1 106 ? -4.764 -12.525 -6.592 1.00 92.75 106 ALA A C 1
ATOM 775 O O . ALA A 1 106 ? -5.530 -13.488 -6.629 1.00 92.75 106 ALA A O 1
ATOM 776 N N . THR A 1 107 ? -3.642 -12.548 -5.864 1.00 92.50 107 THR A N 1
ATOM 777 C CA . THR A 1 107 ? -3.234 -13.707 -5.048 1.00 92.50 107 THR A CA 1
ATOM 778 C C . THR A 1 107 ? -4.253 -13.998 -3.940 1.00 92.50 107 THR A C 1
ATOM 780 O O . THR A 1 107 ? -4.627 -15.148 -3.726 1.00 92.50 107 THR A O 1
ATOM 783 N N . ALA A 1 108 ? -4.764 -12.960 -3.271 1.00 92.38 108 ALA A N 1
ATOM 784 C CA . ALA A 1 108 ? -5.771 -13.081 -2.216 1.00 92.38 108 ALA A CA 1
ATOM 785 C C . ALA A 1 108 ? -7.167 -13.496 -2.726 1.00 92.38 108 ALA A C 1
ATOM 787 O O . ALA A 1 108 ? -7.990 -13.954 -1.932 1.00 92.38 108 ALA A O 1
ATOM 788 N N . LEU A 1 109 ? -7.446 -13.325 -4.024 1.00 94.19 109 LEU A N 1
ATOM 789 C CA . LEU A 1 109 ? -8.628 -13.876 -4.692 1.00 94.19 109 LEU A CA 1
ATOM 790 C C . LEU A 1 109 ? -8.418 -15.341 -5.095 1.00 94.19 109 LEU A C 1
ATOM 792 O O . LEU A 1 109 ? -9.322 -16.141 -4.905 1.00 94.19 109 LEU A O 1
ATOM 796 N N . ALA A 1 110 ? -7.230 -15.705 -5.587 1.00 93.44 110 ALA A N 1
ATOM 797 C CA . ALA A 1 110 ? -6.891 -17.078 -5.977 1.00 93.44 110 ALA A CA 1
ATOM 798 C C . ALA A 1 110 ? -6.776 -18.066 -4.793 1.00 93.44 110 ALA A C 1
ATOM 800 O O . ALA A 1 110 ? -6.729 -19.274 -5.002 1.00 93.44 110 ALA A O 1
ATOM 801 N N . GLN A 1 111 ? -6.708 -17.558 -3.558 1.00 92.62 111 GLN A N 1
ATOM 802 C CA . GLN A 1 111 ? -6.671 -18.338 -2.313 1.00 92.62 111 GLN A CA 1
ATOM 803 C C . GLN A 1 111 ? -8.055 -18.531 -1.656 1.00 92.62 111 GLN A C 1
ATOM 805 O O . GLN A 1 111 ? -8.118 -18.982 -0.511 1.00 92.62 111 GLN A O 1
ATOM 810 N N . ARG A 1 112 ? -9.147 -18.151 -2.333 1.00 78.88 112 ARG A N 1
ATOM 811 C CA . ARG A 1 112 ? -10.536 -18.280 -1.857 1.00 78.88 112 ARG A CA 1
ATOM 812 C C . ARG A 1 112 ? -11.306 -19.333 -2.641 1.00 78.88 112 ARG A C 1
ATOM 814 O O . ARG A 1 112 ? -12.144 -19.988 -1.989 1.00 78.88 112 ARG A O 1
#

Secondary structure (DSSP, 8-state):
--------------TTSSGGGS---TTTTTTEEEETTEEEE--HHHH--SSHHHHHHHHHHHHHHHHHHGGG-SSHHHHHHHHHHHHHHHHHT-HHHHHHHHHHHHHHHHT-

Radius of gyration: 26.71 Å; chains: 1; bounding box: 56×92×30 Å